Protein AF-A0A7K0ZE44-F1 (afdb_monomer_lite)

Foldseek 3Di:
DDDYDDDPDDDPPPPPDPPDDDDPPPDDPDPPDADFQLRVGDDDAQGQHVVRFGWDFDQVDDDDPGDIDGDDDDCQAPPFAQAPCPPDDLDVPPPPCVVVVVCPDPPNPVVVLVSRCVVRPDDRGNSD

Sequence (128 aa):
MRLRPLSLVLASLVLASVIAPSTPTMAAPAAAVAPKCAQGGVCRLGNKGPGGGVIVYDAGSLQWWGRYLEAISVPAGAGRPWSLQPTTSLYAGDVTGRAHIDAKGIGYGRINTAAIIAQSGPGEYAAS

Structure (mmCIF, N/CA/C/O backbone):
data_AF-A0A7K0ZE44-F1
#
_entry.id   AF-A0A7K0ZE44-F1
#
loop_
_atom_site.group_PDB
_atom_site.id
_atom_site.type_symbol
_atom_site.label_atom_id
_atom_site.label_alt_id
_atom_site.label_comp_id
_atom_site.label_asym_id
_atom_site.label_entity_id
_atom_site.label_seq_id
_atom_site.pdbx_PDB_ins_code
_atom_site.Cartn_x
_atom_site.Cartn_y
_atom_site.Cartn_z
_atom_site.occupancy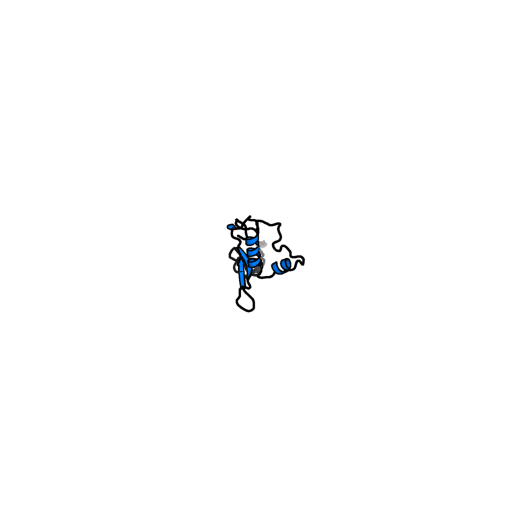
_atom_site.B_iso_or_equiv
_atom_site.auth_seq_id
_atom_site.auth_comp_id
_atom_site.auth_asym_id
_atom_site.auth_atom_id
_atom_site.pdbx_PDB_model_num
ATOM 1 N N . MET A 1 1 ? 95.539 39.816 -68.692 1.00 47.50 1 MET A N 1
ATOM 2 C CA . MET A 1 1 ? 96.191 38.703 -67.968 1.00 47.50 1 MET A CA 1
ATOM 3 C C . MET A 1 1 ? 96.148 38.988 -66.475 1.00 47.50 1 MET A C 1
ATOM 5 O O . MET A 1 1 ? 96.898 39.841 -66.028 1.00 47.50 1 MET A O 1
ATOM 9 N N . ARG A 1 2 ? 95.246 38.326 -65.741 1.00 44.59 2 ARG A N 1
ATOM 10 C CA . ARG A 1 2 ? 95.440 37.735 -64.400 1.00 44.59 2 ARG A CA 1
ATOM 11 C C . ARG A 1 2 ? 94.077 37.292 -63.857 1.00 44.59 2 ARG A C 1
ATOM 13 O O . ARG A 1 2 ? 93.107 38.036 -63.898 1.00 44.59 2 ARG A O 1
ATOM 20 N N . LEU A 1 3 ? 94.035 36.025 -63.464 1.00 45.62 3 LEU A N 1
ATOM 21 C CA . LEU A 1 3 ? 92.881 35.265 -62.996 1.00 45.62 3 LEU A CA 1
ATOM 22 C C . LEU A 1 3 ? 92.820 35.299 -61.454 1.00 45.62 3 LEU A C 1
ATOM 24 O O . LEU A 1 3 ? 93.884 35.226 -60.838 1.00 45.62 3 LEU A O 1
ATOM 28 N N . ARG A 1 4 ? 91.584 35.189 -60.917 1.00 49.84 4 ARG A N 1
ATOM 29 C CA . ARG A 1 4 ? 91.157 34.583 -59.618 1.00 49.84 4 ARG A CA 1
ATOM 30 C C . ARG A 1 4 ? 91.339 35.407 -58.319 1.00 49.84 4 ARG A C 1
ATOM 32 O O . ARG A 1 4 ? 92.194 36.283 -58.316 1.00 49.84 4 ARG A O 1
ATOM 39 N N . PRO A 1 5 ? 90.689 35.048 -57.174 1.00 55.91 5 PRO A N 1
ATOM 40 C CA . PRO A 1 5 ? 89.521 34.168 -56.893 1.00 55.91 5 PRO A CA 1
ATOM 41 C C . PRO A 1 5 ? 88.556 34.777 -55.813 1.00 55.91 5 PRO A C 1
ATOM 4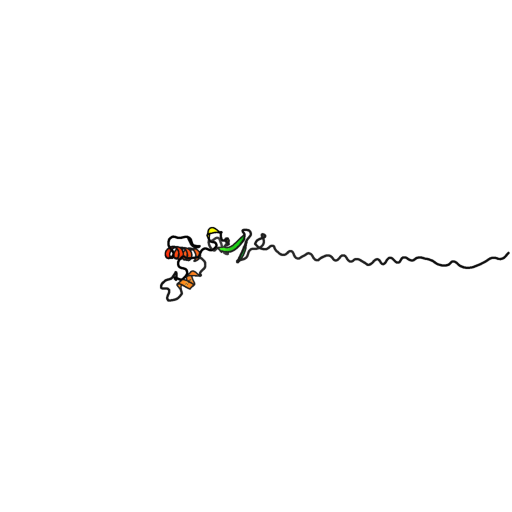3 O O . PRO A 1 5 ? 88.668 35.956 -55.514 1.00 55.91 5 PRO A O 1
ATOM 46 N N . LEU A 1 6 ? 87.696 33.949 -55.183 1.00 49.03 6 LEU A N 1
ATOM 47 C CA . LEU A 1 6 ? 86.883 34.171 -53.954 1.00 49.03 6 LEU A CA 1
ATOM 48 C C . LEU A 1 6 ? 85.527 34.875 -54.161 1.00 49.03 6 LEU A C 1
ATOM 50 O O . LEU A 1 6 ? 85.443 35.884 -54.835 1.00 49.03 6 LEU A O 1
ATOM 54 N N . SER A 1 7 ? 84.404 34.444 -53.589 1.00 52.78 7 SER A N 1
ATOM 55 C CA . SER A 1 7 ? 84.100 33.352 -52.662 1.00 52.78 7 SER A CA 1
ATOM 56 C C . SER A 1 7 ? 82.616 33.022 -52.823 1.00 52.78 7 SER A C 1
ATOM 58 O O . SER A 1 7 ? 81.784 33.926 -52.850 1.00 52.78 7 SER A O 1
ATOM 60 N N . LEU A 1 8 ? 82.284 31.733 -52.915 1.00 48.12 8 LEU A N 1
ATOM 61 C CA . LEU A 1 8 ? 80.915 31.236 -52.783 1.00 48.12 8 LEU A CA 1
ATOM 62 C C . LEU A 1 8 ? 80.433 31.537 -51.358 1.00 48.12 8 LEU A C 1
ATOM 64 O O . LEU A 1 8 ? 80.830 30.853 -50.415 1.00 48.12 8 LEU A O 1
ATOM 68 N N . VAL A 1 9 ? 79.621 32.581 -51.191 1.00 49.59 9 VAL A N 1
ATOM 69 C CA . VAL A 1 9 ? 78.953 32.855 -49.917 1.00 49.59 9 VAL A CA 1
ATOM 70 C C . VAL A 1 9 ? 77.709 31.982 -49.832 1.00 49.59 9 VAL A C 1
ATOM 72 O O . VAL A 1 9 ? 76.838 31.993 -50.699 1.00 49.59 9 VAL A O 1
ATOM 75 N N . LEU A 1 10 ? 77.711 31.189 -48.768 1.00 54.09 10 LEU A N 1
ATOM 76 C CA . LEU A 1 10 ? 76.706 30.241 -48.342 1.00 54.09 10 LEU A CA 1
ATOM 77 C C . LEU A 1 10 ? 75.349 30.913 -48.106 1.00 54.09 10 LEU A C 1
ATOM 79 O O . LEU A 1 10 ? 75.280 31.931 -47.424 1.00 54.09 10 LEU A O 1
ATOM 83 N N . ALA A 1 11 ? 74.274 30.257 -48.538 1.00 47.06 11 ALA A N 1
ATOM 84 C CA . ALA A 1 11 ? 72.964 30.386 -47.903 1.00 47.06 11 ALA A CA 1
ATOM 85 C C . ALA A 1 11 ? 72.116 29.138 -48.199 1.00 47.06 11 ALA A C 1
ATOM 87 O O . ALA A 1 11 ? 71.100 29.196 -48.886 1.00 47.06 11 ALA A O 1
ATOM 88 N N . SER A 1 12 ? 72.550 27.979 -47.697 1.00 50.53 12 SER A N 1
ATOM 89 C CA . SER A 1 12 ? 71.665 26.816 -47.597 1.00 50.53 12 SER A CA 1
ATOM 90 C C . SER A 1 12 ? 70.651 27.090 -46.488 1.00 50.53 12 SER A C 1
ATOM 92 O O . SER A 1 12 ? 70.961 26.956 -45.305 1.00 50.53 12 SER A O 1
ATOM 94 N N . LEU A 1 13 ? 69.448 27.516 -46.871 1.00 50.56 13 LEU A N 1
ATOM 95 C CA . LEU A 1 13 ? 68.306 27.650 -45.974 1.00 50.56 13 LEU A CA 1
ATOM 96 C C . LEU A 1 13 ? 67.815 26.237 -45.612 1.00 50.56 13 LEU A C 1
ATOM 98 O O . LEU A 1 13 ? 67.058 25.619 -46.357 1.00 50.56 13 LEU A O 1
ATOM 102 N N . VAL A 1 14 ? 68.289 25.684 -44.495 1.00 50.22 14 VAL A N 1
ATOM 103 C CA . VAL A 1 14 ? 67.768 24.413 -43.977 1.00 50.22 14 VAL A CA 1
ATOM 104 C C . VAL A 1 14 ? 66.523 24.725 -43.151 1.00 50.22 14 VAL A C 1
ATOM 106 O O . VAL A 1 14 ? 66.614 25.124 -41.992 1.00 50.22 14 VAL A O 1
ATOM 109 N N . LEU A 1 15 ? 65.347 24.572 -43.759 1.00 51.72 15 LEU A N 1
ATOM 110 C CA . LEU A 1 15 ? 64.073 24.600 -43.048 1.00 51.72 15 LEU A CA 1
ATOM 111 C C . LEU A 1 15 ? 63.911 23.252 -42.326 1.00 51.72 15 LEU A C 1
ATOM 113 O O . LEU A 1 15 ? 63.455 22.270 -42.908 1.00 51.72 15 LEU A O 1
ATOM 117 N N . ALA A 1 16 ? 64.361 23.176 -41.074 1.00 50.28 16 ALA A N 1
ATOM 118 C CA . ALA A 1 16 ? 64.159 21.997 -40.240 1.00 50.28 16 ALA A CA 1
ATOM 119 C C . ALA A 1 16 ? 62.689 21.937 -39.792 1.00 50.28 16 ALA A C 1
ATOM 121 O O . ALA A 1 16 ? 62.300 22.529 -38.787 1.00 50.28 16 ALA A O 1
ATOM 122 N N . SER A 1 17 ? 61.859 21.234 -40.560 1.00 56.97 17 SER A N 1
ATOM 123 C CA . SER A 1 17 ? 60.496 20.883 -40.163 1.00 56.97 17 SER A CA 1
ATOM 124 C C . SER A 1 17 ? 60.552 19.923 -38.975 1.00 56.97 17 SER A C 1
ATOM 126 O O . SER A 1 17 ? 60.914 18.756 -39.123 1.00 56.97 17 SER A O 1
ATOM 128 N N . VAL A 1 18 ? 60.203 20.408 -37.784 1.00 57.81 18 VAL A N 1
ATOM 129 C CA . VAL A 1 18 ? 60.048 19.569 -36.591 1.00 57.81 18 VAL A CA 1
ATOM 130 C C . VAL A 1 18 ? 58.754 18.769 -36.747 1.00 57.81 18 VAL A C 1
ATOM 132 O O . VAL A 1 18 ? 57.665 19.274 -36.486 1.00 57.81 18 VAL A O 1
ATOM 135 N N . ILE A 1 19 ? 58.854 17.526 -37.217 1.00 59.16 19 ILE A N 1
ATOM 136 C CA . ILE A 1 19 ? 57.724 16.592 -37.234 1.00 59.16 19 ILE A CA 1
ATOM 137 C C . ILE A 1 19 ? 57.630 15.994 -35.828 1.00 59.16 19 ILE A C 1
ATOM 139 O O . ILE A 1 19 ? 58.329 15.037 -35.500 1.00 59.16 19 ILE A O 1
ATOM 143 N N . ALA A 1 20 ? 56.814 16.596 -34.965 1.00 63.41 20 ALA A N 1
ATOM 144 C CA . ALA A 1 20 ? 56.470 15.979 -33.691 1.00 63.41 20 ALA A CA 1
ATOM 145 C C . ALA A 1 20 ? 55.613 14.726 -33.966 1.00 63.41 20 ALA A C 1
ATOM 147 O O . ALA A 1 20 ? 54.625 14.832 -34.697 1.00 63.41 20 ALA A O 1
ATOM 148 N N . PRO A 1 21 ? 55.949 13.545 -33.418 1.00 55.41 21 PRO A N 1
ATOM 149 C CA . PRO A 1 21 ? 55.082 12.382 -33.535 1.00 55.41 21 PRO A CA 1
ATOM 150 C C . PRO A 1 21 ? 53.809 12.630 -32.717 1.00 55.41 21 PRO A C 1
ATOM 152 O O . PRO A 1 21 ? 53.836 12.629 -31.488 1.00 55.41 21 PRO A O 1
ATOM 155 N N . SER A 1 22 ? 52.683 12.855 -33.392 1.00 61.59 22 SER A N 1
ATOM 156 C CA . SER A 1 22 ? 51.361 12.820 -32.775 1.00 61.59 22 SER A CA 1
ATOM 157 C C . SER A 1 22 ? 51.006 11.362 -32.497 1.00 61.59 22 SER A C 1
ATOM 159 O O . SER A 1 22 ? 50.586 10.617 -33.380 1.00 61.59 22 SER A O 1
ATOM 161 N N . THR A 1 23 ? 51.212 10.924 -31.257 1.00 63.00 23 THR A N 1
ATOM 162 C CA . THR A 1 23 ? 50.671 9.649 -30.794 1.00 63.00 23 THR A CA 1
ATOM 163 C C . THR A 1 23 ? 49.142 9.753 -30.791 1.00 63.00 23 THR A C 1
ATOM 165 O O . THR A 1 23 ? 48.595 10.645 -30.138 1.00 63.00 23 THR A O 1
ATOM 168 N N . PRO A 1 24 ? 48.409 8.891 -31.518 1.00 62.00 24 PRO A N 1
ATOM 169 C CA . PRO A 1 24 ? 46.966 8.845 -31.373 1.00 62.00 24 PRO A CA 1
ATOM 170 C C . PRO A 1 24 ? 46.665 8.307 -29.973 1.00 62.00 24 PRO A C 1
ATOM 172 O O . PRO A 1 24 ? 46.886 7.132 -29.679 1.00 62.00 24 PRO A O 1
ATOM 175 N N . THR A 1 25 ? 46.175 9.164 -29.083 1.00 61.28 25 THR A N 1
ATOM 176 C CA . THR A 1 25 ? 45.552 8.725 -27.837 1.00 61.28 25 THR A CA 1
ATOM 177 C C . THR A 1 25 ? 44.271 7.994 -28.217 1.00 61.28 25 THR A C 1
ATOM 179 O O . THR A 1 25 ? 43.240 8.612 -28.479 1.00 61.28 25 THR A O 1
ATOM 182 N N . MET A 1 26 ? 44.326 6.663 -28.290 1.00 64.75 26 MET A N 1
ATOM 183 C CA . MET A 1 26 ? 43.107 5.864 -28.296 1.00 64.75 26 MET A CA 1
ATOM 184 C C . MET A 1 26 ? 42.392 6.141 -26.977 1.00 64.75 26 MET A C 1
ATOM 186 O O . MET A 1 26 ? 42.861 5.733 -25.913 1.00 64.75 26 MET A O 1
ATOM 190 N N . ALA A 1 27 ? 41.280 6.874 -27.040 1.00 66.56 27 ALA A N 1
ATOM 191 C CA . ALA A 1 27 ? 40.368 6.971 -25.917 1.00 66.56 27 ALA A CA 1
ATOM 192 C C . ALA A 1 27 ? 39.997 5.539 -25.516 1.00 66.56 27 ALA A C 1
ATOM 194 O O . ALA A 1 27 ? 39.531 4.760 -26.352 1.00 66.56 27 ALA A O 1
ATOM 195 N N . ALA A 1 28 ? 40.260 5.178 -24.259 1.00 65.62 28 ALA A N 1
ATOM 196 C CA . AL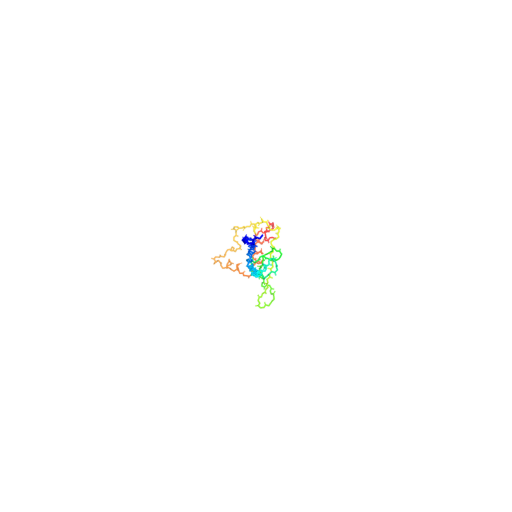A A 1 28 ? 39.805 3.904 -23.727 1.00 65.62 28 ALA A CA 1
ATOM 197 C C . ALA A 1 28 ? 38.295 3.789 -23.995 1.00 65.62 28 ALA A C 1
ATOM 199 O O . ALA A 1 28 ? 37.590 4.794 -23.835 1.00 65.62 28 ALA A O 1
ATOM 200 N N . PRO A 1 29 ? 37.782 2.619 -24.421 1.00 64.25 29 PRO A N 1
ATOM 201 C CA . PRO A 1 29 ? 36.350 2.454 -24.592 1.00 64.25 29 PRO A CA 1
ATOM 202 C C . PRO A 1 29 ? 35.692 2.827 -23.267 1.00 64.25 29 PRO A C 1
ATOM 204 O O . PRO A 1 29 ? 36.024 2.262 -22.223 1.00 64.25 29 PRO A O 1
ATOM 207 N N . ALA A 1 30 ? 34.813 3.832 -23.299 1.00 66.38 30 ALA A N 1
ATOM 208 C CA . ALA A 1 30 ? 34.027 4.188 -22.134 1.00 66.38 30 ALA A CA 1
ATOM 209 C C . ALA A 1 30 ? 33.318 2.911 -21.685 1.00 66.38 30 ALA A C 1
ATOM 211 O O . ALA A 1 30 ? 32.593 2.301 -22.475 1.00 66.38 30 ALA A O 1
ATOM 212 N N . ALA A 1 31 ? 33.589 2.463 -20.457 1.00 70.12 31 ALA A N 1
ATOM 213 C CA . ALA A 1 31 ? 32.932 1.285 -19.918 1.00 70.12 31 ALA A CA 1
ATOM 214 C C . ALA A 1 31 ? 31.423 1.506 -20.054 1.00 70.12 31 ALA A C 1
ATOM 216 O O . ALA A 1 31 ? 30.889 2.477 -19.512 1.00 70.12 31 ALA A O 1
ATOM 217 N N . ALA A 1 32 ? 30.758 0.658 -20.840 1.00 70.94 32 ALA A N 1
ATOM 218 C CA . ALA A 1 32 ? 29.329 0.774 -21.058 1.00 70.94 32 ALA A CA 1
ATOM 219 C C . ALA A 1 32 ? 28.642 0.603 -19.701 1.00 70.94 32 ALA A C 1
ATOM 221 O O . ALA A 1 32 ? 28.608 -0.492 -19.136 1.00 70.94 32 ALA A O 1
ATOM 222 N N . VAL A 1 33 ? 28.146 1.706 -19.143 1.00 76.56 33 VAL A N 1
ATOM 223 C CA . VAL A 1 33 ? 27.368 1.663 -17.910 1.00 76.56 33 VAL A CA 1
ATOM 224 C C . VAL A 1 33 ? 26.082 0.927 -18.250 1.00 76.56 33 VAL A C 1
ATOM 226 O O . VAL A 1 33 ? 25.354 1.339 -19.155 1.00 76.56 33 VAL A O 1
ATOM 229 N N . ALA A 1 34 ? 25.817 -0.176 -17.551 1.00 76.25 34 ALA A N 1
ATOM 230 C CA . ALA A 1 34 ? 24.567 -0.900 -17.724 1.00 76.25 34 ALA A CA 1
ATOM 231 C C . ALA A 1 34 ? 23.386 0.078 -17.552 1.00 76.25 34 ALA A C 1
ATOM 233 O O . ALA A 1 34 ? 23.409 0.895 -16.622 1.00 76.25 34 ALA A O 1
ATOM 234 N N . PRO A 1 35 ? 22.366 0.028 -18.428 1.00 81.38 35 PRO A N 1
ATOM 235 C CA . PRO A 1 35 ? 21.220 0.919 -18.318 1.00 81.38 35 PRO A CA 1
ATOM 236 C C . PRO A 1 35 ? 20.552 0.756 -16.948 1.00 81.38 35 PRO A C 1
ATOM 238 O O . PRO A 1 35 ? 20.557 -0.326 -16.355 1.00 81.38 35 PRO A O 1
ATOM 241 N N . LYS A 1 36 ? 19.965 1.833 -16.417 1.00 89.06 36 LYS A N 1
ATOM 242 C CA . LYS A 1 36 ? 19.146 1.737 -15.202 1.00 89.06 36 LYS A CA 1
ATOM 243 C C . LYS A 1 36 ? 17.866 0.957 -15.526 1.00 89.06 36 LYS A C 1
ATOM 245 O O . LYS A 1 36 ? 17.458 0.872 -16.681 1.00 89.06 36 LYS A O 1
ATOM 250 N N . CYS A 1 37 ? 17.192 0.433 -14.504 1.00 90.62 37 CYS A N 1
ATOM 251 C CA . CYS A 1 37 ? 15.922 -0.296 -14.659 1.00 90.62 37 CYS A CA 1
ATOM 252 C C . CYS A 1 37 ? 14.874 0.487 -15.479 1.00 90.62 37 CYS A C 1
ATOM 254 O O . CYS A 1 37 ? 14.300 -0.053 -16.419 1.00 90.62 37 CYS A O 1
ATOM 256 N N . ALA A 1 38 ? 14.731 1.793 -15.230 1.00 90.81 38 ALA A N 1
ATOM 257 C CA . ALA A 1 38 ? 13.847 2.678 -15.998 1.00 90.81 38 ALA A CA 1
ATOM 258 C C . ALA A 1 38 ? 14.188 2.785 -17.499 1.00 90.81 38 ALA A C 1
ATOM 260 O O . ALA A 1 38 ? 13.367 3.233 -18.288 1.0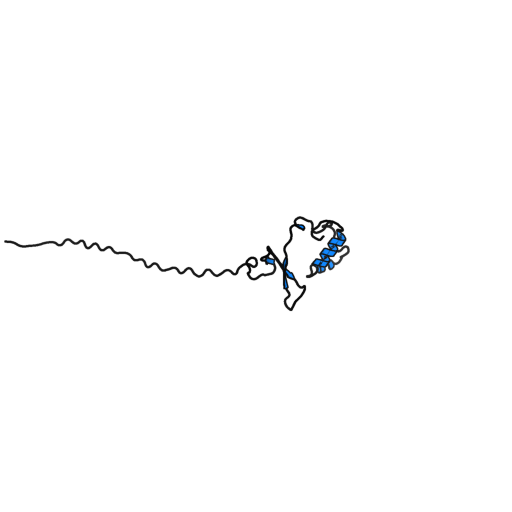0 90.81 38 ALA A O 1
ATOM 261 N N . GLN A 1 39 ? 15.399 2.392 -17.897 1.00 91.88 39 GLN A N 1
ATOM 262 C CA . GLN A 1 39 ? 15.906 2.431 -19.272 1.00 91.88 39 GLN A CA 1
ATOM 263 C C . GLN A 1 39 ? 16.000 1.020 -19.884 1.00 91.88 39 GLN A C 1
ATOM 265 O O . GLN A 1 39 ? 16.692 0.830 -20.880 1.00 91.88 39 GLN A O 1
ATOM 270 N N . GLY A 1 40 ? 15.347 0.021 -19.276 1.00 84.38 40 GLY A N 1
ATOM 271 C CA . GLY A 1 40 ? 15.354 -1.371 -19.742 1.00 84.38 40 GLY A CA 1
ATOM 272 C C . GLY A 1 40 ? 16.521 -2.219 -19.227 1.00 84.38 40 GLY A C 1
ATOM 273 O O . GLY A 1 40 ? 16.736 -3.324 -19.717 1.00 84.38 40 GLY A O 1
ATOM 274 N N . GLY A 1 41 ? 17.288 -1.725 -18.250 1.00 87.56 41 GLY A N 1
ATOM 275 C CA . GLY A 1 41 ? 18.313 -2.518 -17.572 1.00 87.56 41 GLY A CA 1
ATOM 276 C C . GLY A 1 41 ? 17.770 -3.428 -16.471 1.00 87.56 41 GLY A C 1
ATOM 277 O O . GLY A 1 41 ? 16.570 -3.491 -16.215 1.00 87.56 41 GLY A O 1
ATOM 278 N N . VAL A 1 42 ? 18.671 -4.124 -15.772 1.00 88.12 42 VAL A N 1
ATOM 279 C CA . VAL A 1 42 ? 18.294 -5.054 -14.695 1.00 88.12 42 VAL A CA 1
ATOM 280 C C . VAL A 1 42 ? 17.583 -4.315 -13.557 1.00 88.12 42 VAL A C 1
ATOM 282 O O . VAL A 1 42 ? 18.094 -3.348 -12.983 1.00 88.12 42 VAL A O 1
ATOM 285 N N . CYS A 1 43 ? 16.401 -4.809 -13.197 1.00 86.44 43 CYS A N 1
ATOM 286 C CA . CYS A 1 43 ? 15.579 -4.266 -12.127 1.00 86.44 43 CYS A CA 1
ATOM 287 C C . CYS A 1 43 ? 15.830 -4.980 -10.796 1.00 86.44 43 CYS A C 1
ATOM 289 O O . CYS A 1 43 ? 15.937 -6.201 -10.730 1.00 86.44 43 CYS A O 1
ATOM 291 N N . ARG A 1 44 ? 15.924 -4.192 -9.724 1.00 88.56 44 ARG A N 1
ATOM 292 C CA . ARG A 1 44 ? 16.023 -4.643 -8.332 1.00 88.56 44 ARG A CA 1
ATOM 293 C C . ARG A 1 44 ? 14.864 -4.045 -7.543 1.00 88.56 44 ARG A C 1
ATOM 295 O O . ARG A 1 44 ? 14.281 -3.051 -7.976 1.00 88.56 44 ARG A O 1
ATOM 302 N N . LEU A 1 45 ? 14.562 -4.623 -6.382 1.00 87.00 45 LEU A N 1
ATOM 303 C CA . LEU A 1 45 ? 13.568 -4.067 -5.462 1.00 87.00 45 LEU A CA 1
ATOM 304 C C . LEU A 1 45 ? 13.872 -2.600 -5.150 1.00 87.00 45 LEU A C 1
ATOM 306 O O . LEU A 1 45 ? 15.013 -2.251 -4.857 1.00 87.00 45 LEU A O 1
ATOM 310 N N . GLY A 1 46 ? 12.847 -1.755 -5.244 1.00 85.69 46 GLY A N 1
ATOM 311 C CA . GLY A 1 46 ? 12.952 -0.314 -5.019 1.00 85.69 46 GLY A CA 1
ATOM 312 C C . GLY A 1 46 ? 13.391 0.510 -6.235 1.00 85.69 46 GLY A C 1
ATOM 313 O O . GLY A 1 46 ? 13.266 1.733 -6.199 1.00 85.69 46 GLY A O 1
ATOM 314 N N . ASN A 1 47 ? 13.856 -0.107 -7.330 1.00 92.62 47 ASN A N 1
ATOM 315 C CA . ASN A 1 47 ? 14.180 0.646 -8.543 1.00 92.62 47 ASN A CA 1
ATOM 316 C C . ASN A 1 47 ? 12.923 1.277 -9.156 1.00 92.62 47 ASN A C 1
ATOM 318 O O . ASN A 1 47 ? 11.833 0.716 -9.068 1.00 92.62 47 ASN A O 1
ATOM 322 N N . LYS A 1 48 ? 13.096 2.408 -9.851 1.00 91.75 48 LYS A N 1
ATOM 323 C CA . LYS A 1 48 ? 12.089 2.900 -10.798 1.00 91.75 48 LYS A CA 1
ATOM 324 C C . LYS A 1 48 ? 12.097 2.026 -12.049 1.00 91.75 48 LYS A C 1
ATOM 326 O O . LYS A 1 48 ? 13.166 1.851 -12.642 1.00 91.75 48 LYS A O 1
ATOM 331 N N . GLY A 1 49 ? 10.940 1.486 -12.414 1.00 91.00 49 GLY A N 1
ATOM 332 C CA . GLY A 1 49 ? 10.766 0.714 -13.637 1.00 91.00 49 GLY A CA 1
ATOM 333 C C . GLY A 1 49 ? 10.463 1.590 -14.857 1.00 91.00 49 GLY A C 1
ATOM 334 O O . GLY A 1 49 ? 10.379 2.819 -14.740 1.00 91.00 49 GLY A O 1
ATOM 335 N N . PRO A 1 50 ? 10.358 0.976 -16.048 1.00 90.69 50 PRO A N 1
ATOM 336 C CA . PRO A 1 50 ? 10.067 1.678 -17.298 1.00 90.69 50 PRO A CA 1
ATOM 337 C C . PRO A 1 50 ? 8.718 2.408 -17.297 1.00 90.69 50 PRO A C 1
ATOM 339 O O . PRO A 1 50 ? 8.577 3.424 -17.973 1.00 90.69 50 PRO A O 1
ATOM 342 N N . GLY A 1 51 ? 7.740 1.925 -16.524 1.00 86.75 51 GLY A N 1
ATOM 343 C CA . GLY A 1 51 ? 6.449 2.586 -16.331 1.00 86.75 51 GLY A CA 1
ATOM 344 C C . GLY A 1 51 ? 6.500 3.796 -15.390 1.00 86.75 51 GLY A C 1
ATOM 345 O O . GLY A 1 51 ? 5.486 4.462 -15.198 1.00 86.75 51 GLY A O 1
ATOM 346 N N . GLY A 1 52 ? 7.656 4.093 -14.785 1.00 87.31 52 GLY A N 1
ATOM 347 C CA . GLY A 1 52 ? 7.822 5.169 -13.807 1.00 87.31 52 GLY A CA 1
ATOM 348 C C . GLY A 1 52 ? 7.306 4.824 -12.405 1.00 87.31 52 GLY A C 1
ATOM 349 O O . GLY A 1 52 ? 7.326 5.683 -11.519 1.00 87.31 52 GLY A O 1
ATOM 350 N N . GLY A 1 53 ? 6.876 3.585 -12.172 1.00 87.50 53 GLY A N 1
ATOM 351 C CA . GLY A 1 53 ? 6.534 3.018 -10.870 1.00 87.50 53 GLY A CA 1
ATOM 352 C C . GLY A 1 53 ? 7.750 2.432 -10.150 1.00 87.50 53 GLY A C 1
ATOM 353 O O . GLY A 1 53 ? 8.876 2.505 -10.633 1.00 87.50 53 GLY A O 1
ATOM 354 N N . VAL A 1 54 ? 7.545 1.893 -8.951 1.00 90.56 54 VAL A N 1
ATOM 355 C CA . VAL A 1 54 ? 8.582 1.245 -8.136 1.00 90.56 54 VAL A CA 1
ATOM 356 C C . VAL A 1 54 ? 8.464 -0.267 -8.268 1.00 90.56 54 VAL A C 1
ATOM 358 O O . VAL A 1 54 ? 7.371 -0.820 -8.172 1.00 90.56 54 VAL A O 1
ATOM 361 N N . ILE A 1 55 ? 9.595 -0.940 -8.454 1.00 90.38 55 ILE A N 1
ATOM 362 C CA . ILE A 1 55 ? 9.663 -2.398 -8.502 1.00 90.38 55 ILE A CA 1
ATOM 363 C C . ILE A 1 55 ? 9.479 -2.971 -7.095 1.00 90.38 55 ILE A C 1
ATOM 365 O O . ILE A 1 55 ? 10.286 -2.720 -6.195 1.00 90.38 55 ILE A O 1
ATOM 369 N N . VAL A 1 56 ? 8.435 -3.774 -6.923 1.00 87.38 56 VAL A N 1
ATOM 370 C CA . VAL A 1 56 ? 8.083 -4.474 -5.687 1.00 87.38 56 VAL A CA 1
ATOM 371 C C . VAL A 1 56 ? 8.114 -5.983 -5.900 1.00 87.38 56 VAL A C 1
ATOM 373 O O . VAL A 1 56 ? 7.969 -6.484 -7.016 1.00 87.38 56 VAL A O 1
ATOM 376 N N . TYR A 1 57 ? 8.327 -6.713 -4.812 1.00 83.62 57 TYR A N 1
ATOM 377 C CA . TYR A 1 57 ? 8.220 -8.164 -4.805 1.00 83.62 57 TYR A CA 1
ATOM 378 C C . TYR A 1 57 ? 6.746 -8.552 -4.706 1.00 83.62 57 TYR A C 1
ATOM 380 O O . TYR A 1 57 ? 6.045 -8.053 -3.825 1.00 83.62 57 TYR A O 1
ATOM 388 N N . ASP A 1 58 ? 6.292 -9.455 -5.569 1.00 77.94 58 ASP A N 1
ATOM 389 C CA . ASP A 1 58 ? 4.970 -10.062 -5.479 1.00 77.94 58 ASP A CA 1
ATOM 390 C C . ASP A 1 58 ? 5.100 -11.581 -5.351 1.00 77.94 58 ASP A C 1
ATOM 392 O O . ASP A 1 58 ? 5.636 -12.279 -6.214 1.00 77.94 58 ASP A O 1
ATOM 396 N N . ALA A 1 59 ? 4.594 -12.090 -4.232 1.00 68.62 59 ALA A N 1
ATOM 397 C CA . ALA A 1 59 ? 4.593 -13.508 -3.916 1.00 68.62 59 ALA A CA 1
ATOM 398 C C . ALA A 1 59 ? 3.325 -14.219 -4.402 1.00 68.62 59 ALA A C 1
ATOM 400 O O . ALA A 1 59 ? 3.171 -15.396 -4.088 1.00 68.62 59 ALA A O 1
ATOM 401 N N . GLY A 1 60 ? 2.434 -13.561 -5.159 1.00 64.12 60 GLY A N 1
ATOM 402 C CA . GLY A 1 60 ? 1.142 -14.096 -5.622 1.00 64.12 60 GLY A CA 1
ATOM 403 C C . GLY A 1 60 ? 1.184 -15.393 -6.466 1.00 64.12 60 GLY A C 1
ATOM 404 O O . GLY A 1 60 ? 0.155 -15.796 -7.002 1.00 64.12 60 GLY A O 1
ATOM 405 N N . SER A 1 61 ? 2.350 -16.062 -6.531 1.00 65.06 61 SER A N 1
ATOM 406 C CA . SER A 1 61 ? 2.875 -17.182 -7.347 1.00 65.06 61 SER A CA 1
ATOM 407 C C . SER A 1 61 ? 3.262 -16.752 -8.770 1.00 65.06 61 SER A C 1
ATOM 409 O O . SER A 1 61 ? 2.702 -15.799 -9.271 1.00 65.06 61 SER A O 1
ATOM 411 N N . LEU A 1 62 ? 4.264 -17.285 -9.478 1.00 59.38 62 LEU A N 1
ATOM 412 C CA . LEU A 1 62 ? 4.503 -18.693 -9.788 1.00 59.38 62 LEU A CA 1
ATOM 413 C C . LEU A 1 62 ? 6.003 -19.033 -9.764 1.00 59.38 62 LEU A C 1
ATOM 415 O O . LEU A 1 62 ? 6.787 -18.426 -10.485 1.00 59.38 62 LEU A O 1
ATOM 419 N N . GLN A 1 63 ? 6.326 -20.105 -9.032 1.00 57.06 63 GLN A N 1
ATOM 420 C CA . GLN A 1 63 ? 7.617 -20.810 -8.972 1.00 57.06 63 GLN A CA 1
ATOM 421 C C . GLN A 1 63 ? 8.714 -20.210 -8.077 1.00 57.06 63 GLN A C 1
ATOM 423 O O . GLN A 1 63 ? 8.575 -19.120 -7.525 1.00 57.06 63 GLN A O 1
ATOM 428 N N . TRP A 1 64 ? 9.761 -21.025 -7.869 1.00 53.66 64 TRP A N 1
ATOM 429 C CA . TRP A 1 64 ? 10.614 -21.130 -6.669 1.00 53.66 64 TRP A CA 1
ATOM 430 C C . TRP A 1 64 ? 11.422 -19.892 -6.248 1.00 53.66 64 TRP A C 1
ATOM 432 O O . TRP A 1 64 ? 12.153 -19.947 -5.263 1.00 53.66 64 TRP A O 1
ATOM 442 N N . TRP A 1 65 ? 11.268 -18.767 -6.934 1.00 55.34 65 TRP A N 1
ATOM 443 C CA . TRP A 1 65 ? 11.928 -17.505 -6.598 1.00 55.34 65 TRP A CA 1
ATOM 444 C C . TRP A 1 65 ? 10.996 -16.274 -6.643 1.00 55.34 65 TRP A C 1
ATOM 446 O O . TRP A 1 65 ? 11.463 -15.164 -6.399 1.00 55.34 65 TRP A O 1
ATOM 456 N N . GLY A 1 66 ? 9.684 -16.441 -6.875 1.00 67.12 66 GLY A N 1
ATOM 457 C CA . GLY A 1 66 ? 8.681 -15.357 -6.855 1.00 67.12 66 GLY A CA 1
ATOM 458 C C . GLY A 1 66 ? 8.595 -14.528 -8.149 1.00 67.12 66 GLY A C 1
ATOM 459 O O . GLY A 1 66 ? 9.185 -14.894 -9.158 1.00 67.12 66 GLY A O 1
ATOM 460 N N . ARG A 1 67 ? 7.836 -13.417 -8.160 1.00 77.75 67 ARG A N 1
ATOM 461 C CA . ARG A 1 67 ? 7.782 -12.464 -9.293 1.00 77.75 67 ARG A CA 1
ATOM 462 C C . ARG A 1 67 ? 8.001 -11.018 -8.825 1.00 77.75 67 ARG A C 1
ATOM 464 O O . ARG A 1 67 ? 7.833 -10.702 -7.651 1.00 77.75 67 ARG A O 1
ATOM 471 N N . TYR A 1 68 ? 8.363 -10.129 -9.748 1.00 80.12 68 TYR A N 1
ATOM 472 C CA . TYR A 1 68 ? 8.438 -8.685 -9.501 1.00 80.12 68 TYR A CA 1
ATOM 473 C C . TYR A 1 68 ? 7.285 -7.976 -10.221 1.00 80.12 68 TYR A C 1
ATOM 475 O O . TYR A 1 68 ? 6.969 -8.327 -11.357 1.00 80.12 68 TYR A O 1
ATOM 483 N N . LEU A 1 69 ? 6.675 -6.979 -9.579 1.00 85.00 69 LEU A N 1
ATOM 484 C CA . LEU A 1 69 ? 5.688 -6.076 -10.183 1.00 85.00 69 LEU A CA 1
ATOM 485 C C . LEU A 1 69 ? 6.214 -4.641 -10.150 1.00 85.00 69 LEU A C 1
ATOM 487 O O . LEU A 1 69 ? 6.962 -4.274 -9.249 1.00 85.00 69 LEU A O 1
ATOM 491 N N . GLU A 1 70 ? 5.797 -3.812 -11.103 1.00 88.44 70 GLU A N 1
ATOM 492 C CA . GLU A 1 70 ? 6.007 -2.366 -11.044 1.00 88.44 70 GLU A CA 1
ATOM 493 C C . GLU A 1 70 ? 4.727 -1.689 -10.542 1.00 88.44 70 GLU A C 1
ATOM 495 O O . GLU A 1 70 ? 3.688 -1.749 -11.194 1.00 88.44 70 GLU A O 1
ATOM 500 N N . ALA A 1 71 ? 4.795 -1.051 -9.374 1.00 85.94 71 ALA A N 1
ATOM 501 C CA . ALA A 1 71 ? 3.670 -0.348 -8.769 1.00 85.94 71 ALA A CA 1
ATOM 502 C C . ALA A 1 71 ? 3.807 1.165 -8.971 1.00 85.94 71 ALA A C 1
ATOM 504 O O . ALA A 1 71 ? 4.793 1.773 -8.546 1.00 85.94 71 ALA A O 1
ATOM 505 N N . ILE A 1 72 ? 2.807 1.794 -9.587 1.00 84.62 72 ILE A N 1
ATOM 506 C CA . ILE A 1 72 ? 2.723 3.249 -9.733 1.00 84.62 72 ILE A CA 1
ATO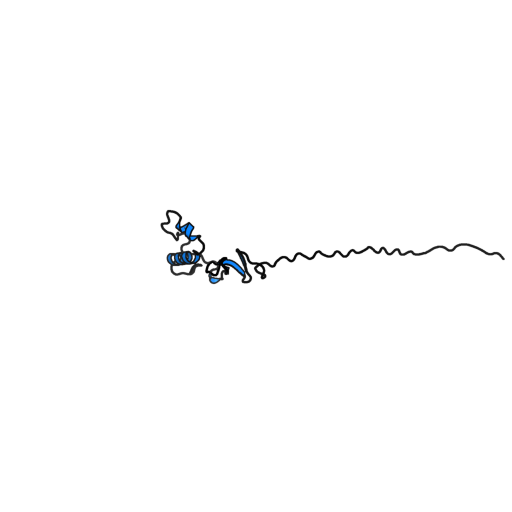M 507 C C . ILE A 1 72 ? 1.543 3.785 -8.923 1.00 84.62 72 ILE A C 1
ATOM 509 O O . ILE A 1 72 ? 0.445 3.235 -8.967 1.00 84.62 72 ILE A O 1
ATOM 513 N N . SER A 1 73 ? 1.778 4.860 -8.169 1.00 73.06 73 SER A N 1
ATOM 514 C CA . SER A 1 73 ? 0.688 5.600 -7.536 1.00 73.06 73 SER A CA 1
ATOM 515 C C . SER A 1 73 ? 0.009 6.463 -8.594 1.00 73.06 73 SER A C 1
ATOM 517 O O . SER A 1 73 ? 0.672 7.263 -9.257 1.00 73.06 73 SER A O 1
ATOM 519 N N . VAL A 1 74 ? -1.298 6.285 -8.775 1.00 73.50 74 VAL A N 1
ATOM 520 C CA . VAL A 1 74 ? -2.100 7.126 -9.667 1.00 73.50 74 VAL A CA 1
ATOM 521 C C . VAL A 1 74 ? -2.577 8.384 -8.924 1.00 73.50 74 VAL A C 1
ATOM 523 O O . VAL A 1 74 ? -2.820 8.321 -7.716 1.00 73.50 74 VAL A O 1
ATOM 526 N N . PRO A 1 75 ? -2.762 9.528 -9.615 1.00 65.81 75 PRO A N 1
ATOM 527 C CA . PRO A 1 75 ? -3.133 10.798 -8.982 1.00 65.81 75 PRO A CA 1
ATOM 528 C C . PRO A 1 75 ? -4.404 10.746 -8.129 1.00 65.81 75 PRO A C 1
ATOM 530 O O . PRO A 1 75 ? -4.549 11.550 -7.216 1.00 65.81 75 PRO A O 1
ATOM 533 N N . ALA A 1 76 ? -5.298 9.785 -8.383 1.00 61.62 76 ALA A N 1
ATOM 534 C CA . ALA A 1 76 ? -6.537 9.603 -7.631 1.00 61.62 76 ALA A CA 1
ATOM 535 C C . ALA A 1 76 ? -6.325 9.440 -6.109 1.00 61.62 76 ALA A C 1
ATOM 537 O O . ALA A 1 76 ? -7.221 9.788 -5.343 1.00 61.62 76 ALA A O 1
ATOM 538 N N . GLY A 1 77 ? -5.146 8.978 -5.667 1.00 62.19 77 GLY A N 1
ATOM 539 C CA . GLY A 1 77 ? -4.769 8.882 -4.250 1.00 62.19 77 GLY A CA 1
ATOM 540 C C . GLY A 1 77 ? -3.776 9.948 -3.767 1.00 62.19 77 GLY A C 1
ATOM 541 O O . GLY A 1 77 ? -3.423 9.965 -2.587 1.00 62.19 77 GLY A O 1
ATOM 542 N N . ALA A 1 78 ? -3.288 10.827 -4.647 1.00 70.88 78 ALA A N 1
ATOM 543 C CA . ALA A 1 78 ? -2.267 11.808 -4.294 1.00 70.88 78 ALA A CA 1
ATOM 544 C C . ALA A 1 78 ? -2.835 12.871 -3.340 1.00 70.88 78 ALA A C 1
ATOM 546 O O . ALA A 1 78 ? -3.853 13.497 -3.619 1.00 70.88 78 ALA A O 1
ATOM 547 N N . GLY A 1 79 ? -2.168 13.070 -2.200 1.00 75.88 79 GLY A N 1
ATOM 548 C CA . GLY A 1 79 ? -2.582 14.044 -1.185 1.00 75.88 79 GLY A CA 1
ATOM 549 C C . GLY A 1 79 ? -3.758 13.604 -0.307 1.00 75.88 79 GLY A C 1
ATOM 550 O O . GLY A 1 79 ? -4.160 14.362 0.573 1.00 75.88 79 GLY A O 1
ATOM 551 N N . ARG A 1 80 ? -4.293 12.391 -0.494 1.00 85.06 80 ARG A N 1
ATOM 552 C CA . ARG A 1 80 ? -5.337 11.850 0.382 1.00 85.06 80 ARG A CA 1
ATOM 553 C C . ARG A 1 80 ? -4.725 11.236 1.642 1.00 85.06 80 ARG A C 1
ATOM 555 O O . ARG A 1 80 ? -3.680 10.585 1.549 1.00 85.06 80 ARG A O 1
ATOM 562 N N . PRO A 1 81 ? -5.363 11.387 2.816 1.00 88.69 81 PRO A N 1
ATOM 563 C CA . PRO A 1 81 ? -4.957 10.627 3.986 1.00 88.69 81 PRO A CA 1
ATOM 564 C C . PRO A 1 81 ? -5.163 9.132 3.719 1.00 88.69 81 PRO A C 1
ATOM 566 O O . PRO A 1 81 ? -6.042 8.740 2.951 1.00 88.69 81 PRO A O 1
ATOM 569 N N . TRP A 1 82 ? -4.356 8.281 4.352 1.00 86.12 82 TRP A N 1
ATOM 570 C CA . TRP A 1 82 ? -4.483 6.829 4.189 1.00 86.12 82 TRP A CA 1
ATOM 571 C C . TRP A 1 82 ? -5.777 6.274 4.812 1.00 86.12 82 TRP A C 1
ATOM 573 O O . TRP A 1 82 ? -6.328 5.294 4.325 1.00 86.12 82 TRP A O 1
ATOM 583 N N . SER A 1 83 ? -6.269 6.934 5.865 1.00 92.38 83 SER A N 1
ATOM 584 C CA . SER A 1 83 ? -7.455 6.594 6.661 1.00 92.38 83 SER A CA 1
ATOM 585 C C . SER A 1 83 ? -8.157 7.883 7.102 1.00 92.38 83 SER A C 1
ATOM 587 O O . SER A 1 83 ? -7.493 8.911 7.258 1.00 92.38 83 SER A O 1
ATOM 589 N N . LEU A 1 84 ? -9.468 7.830 7.360 1.00 94.62 84 LEU A N 1
ATOM 590 C CA . LEU A 1 84 ? -10.202 8.928 8.011 1.00 94.62 84 LEU A CA 1
ATOM 591 C C . LEU A 1 84 ? -10.002 8.954 9.535 1.00 94.62 84 LEU A C 1
ATOM 593 O O . LEU A 1 84 ? -10.324 9.946 10.184 1.00 94.62 84 LEU A O 1
ATOM 597 N N . GLN A 1 85 ? -9.433 7.891 10.107 1.00 93.50 85 GLN A N 1
ATOM 598 C CA . GLN A 1 85 ? -9.082 7.786 11.524 1.00 93.50 85 GLN A CA 1
ATOM 599 C C . GLN A 1 85 ? -7.575 7.524 11.703 1.00 93.50 85 GLN A C 1
ATOM 601 O O . GLN A 1 85 ? -7.177 6.470 12.195 1.00 93.50 85 GLN A O 1
ATOM 606 N N . PRO A 1 86 ? -6.694 8.459 11.301 1.00 89.00 86 PRO A N 1
ATOM 607 C CA . PRO A 1 86 ? -5.247 8.225 11.264 1.00 89.00 86 PRO A CA 1
ATOM 608 C C . PRO A 1 86 ? -4.599 8.060 12.648 1.00 89.00 86 PRO A C 1
ATOM 610 O O . PRO A 1 86 ? -3.473 7.579 12.741 1.00 89.00 86 PRO A O 1
ATOM 613 N N . THR A 1 87 ? -5.280 8.473 13.718 1.00 90.25 87 THR A N 1
ATOM 614 C CA . THR A 1 87 ? -4.788 8.397 15.102 1.00 90.25 87 THR A CA 1
ATOM 615 C C . THR A 1 87 ? -5.403 7.250 15.902 1.00 90.25 87 THR A C 1
ATOM 617 O O . THR A 1 87 ? -4.981 7.002 17.032 1.00 90.25 87 THR A O 1
ATOM 620 N N . THR A 1 88 ? -6.372 6.531 15.335 1.00 91.12 88 THR A N 1
ATOM 621 C CA . THR A 1 88 ? -7.033 5.407 15.999 1.00 91.12 88 THR A CA 1
ATOM 622 C C . THR A 1 88 ? -6.360 4.109 15.571 1.00 91.12 88 THR A C 1
ATOM 624 O O . THR A 1 88 ? -6.206 3.840 14.382 1.00 91.12 88 THR A O 1
ATOM 627 N N . SER A 1 89 ? -5.957 3.275 16.534 1.00 89.44 89 SER A N 1
ATOM 628 C CA . SER A 1 89 ? -5.364 1.972 16.210 1.00 89.44 89 SER A CA 1
ATOM 629 C C . SER A 1 89 ? -6.366 1.086 15.463 1.00 89.44 89 SER A C 1
ATOM 631 O O . SER A 1 89 ? -7.524 0.973 15.865 1.00 89.44 89 SER A O 1
ATOM 633 N N . LEU A 1 90 ? -5.904 0.421 14.400 1.00 89.88 90 LEU A N 1
ATOM 634 C CA . LEU A 1 90 ? -6.664 -0.617 13.690 1.00 89.88 90 LEU A CA 1
ATOM 635 C C . LEU A 1 90 ? -6.846 -1.890 14.528 1.00 89.88 90 LEU A C 1
ATOM 637 O O . LEU A 1 90 ? -7.739 -2.685 14.253 1.00 89.88 90 LEU A O 1
ATOM 641 N N . TYR A 1 91 ? -6.009 -2.084 15.549 1.00 88.00 91 TYR A N 1
ATOM 642 C CA . TYR A 1 91 ? -5.988 -3.275 16.395 1.00 88.00 91 TYR A CA 1
ATOM 643 C C . TYR A 1 91 ? -6.356 -2.898 17.831 1.00 88.00 91 TYR A C 1
ATOM 645 O O . TYR A 1 91 ? -5.552 -3.018 18.759 1.00 88.00 91 TYR A O 1
ATOM 653 N N . ALA A 1 92 ? -7.582 -2.399 18.009 1.00 80.81 92 ALA A N 1
ATOM 654 C CA . ALA A 1 92 ? -8.117 -2.069 19.324 1.00 80.81 92 ALA A CA 1
ATOM 655 C C . ALA A 1 92 ? -8.108 -3.323 20.222 1.00 80.81 92 ALA A C 1
ATOM 657 O O . ALA A 1 92 ? -8.777 -4.310 19.929 1.00 80.81 92 ALA A O 1
ATOM 658 N N . GLY A 1 93 ? -7.315 -3.290 21.298 1.00 82.19 93 GLY A N 1
ATOM 659 C CA . GLY A 1 93 ? -7.148 -4.418 22.222 1.00 82.19 93 GLY A CA 1
ATOM 660 C C . GLY A 1 93 ? -5.896 -5.275 22.004 1.00 82.19 93 GLY A C 1
ATOM 661 O O . GLY A 1 93 ? -5.706 -6.240 22.742 1.00 82.19 93 GLY A O 1
ATOM 662 N N . ASP A 1 94 ? -5.009 -4.931 21.061 1.00 88.94 94 ASP A N 1
ATOM 663 C CA . ASP A 1 94 ? -3.693 -5.577 20.958 1.00 88.94 94 ASP A CA 1
ATOM 664 C C . ASP A 1 94 ? -2.767 -5.143 22.105 1.00 88.94 94 ASP A C 1
ATOM 666 O O . ASP A 1 94 ? -1.927 -4.255 21.970 1.00 88.94 94 ASP A O 1
ATOM 670 N N . VAL A 1 95 ? -2.927 -5.794 23.256 1.00 85.12 95 VAL A N 1
ATOM 671 C CA . VAL A 1 95 ? -2.128 -5.549 24.467 1.00 85.12 95 VAL A CA 1
ATOM 672 C C . VAL A 1 95 ? -0.695 -6.074 24.360 1.00 85.12 95 VAL A C 1
ATOM 674 O O . VAL A 1 95 ? 0.177 -5.646 25.109 1.00 85.12 95 VAL A O 1
ATOM 677 N N . THR A 1 96 ? -0.445 -7.007 23.439 1.00 90.94 96 THR A N 1
ATOM 678 C CA . THR A 1 96 ? 0.872 -7.643 23.263 1.00 90.94 96 THR A CA 1
ATOM 679 C C . THR A 1 96 ? 1.724 -6.974 22.186 1.00 90.94 96 THR A C 1
ATOM 681 O O . THR A 1 96 ? 2.922 -7.235 22.102 1.00 90.94 96 THR A O 1
ATOM 684 N N . GLY A 1 97 ? 1.115 -6.150 21.329 1.00 89.56 97 GLY A N 1
ATOM 685 C CA . GLY A 1 97 ? 1.745 -5.608 20.125 1.00 89.56 97 GLY A CA 1
ATOM 686 C C . GLY A 1 97 ? 1.923 -6.638 19.001 1.00 89.56 97 GLY A C 1
ATOM 687 O O . GLY A 1 97 ? 2.504 -6.313 17.961 1.00 89.56 97 GLY A O 1
ATOM 688 N N . ARG A 1 98 ? 1.462 -7.885 19.182 1.00 90.44 98 ARG A N 1
ATOM 689 C CA . ARG A 1 98 ? 1.652 -8.969 18.210 1.00 90.44 98 ARG A CA 1
ATOM 690 C C . ARG A 1 98 ? 0.914 -8.686 16.910 1.00 90.44 98 ARG A C 1
ATOM 692 O O . ARG A 1 98 ? 1.501 -8.879 15.848 1.00 90.44 98 ARG A O 1
ATOM 699 N N . ALA A 1 99 ? -0.311 -8.166 16.982 1.00 89.44 99 ALA A N 1
ATOM 700 C CA . ALA A 1 99 ? -1.091 -7.849 15.789 1.00 89.44 99 ALA A CA 1
ATOM 701 C C . ALA A 1 99 ? -0.395 -6.769 14.947 1.00 89.44 99 ALA A C 1
ATOM 703 O O . ALA A 1 99 ? -0.335 -6.885 13.726 1.00 89.44 99 ALA A O 1
ATOM 704 N N . HIS A 1 100 ? 0.232 -5.776 15.587 1.00 89.88 100 HIS A N 1
ATOM 705 C CA . HIS A 1 100 ? 1.020 -4.757 14.885 1.00 89.88 100 HIS A CA 1
ATOM 706 C C . HIS A 1 100 ? 2.284 -5.317 14.218 1.00 89.88 100 HIS A C 1
ATOM 708 O O . HIS A 1 100 ? 2.735 -4.777 13.206 1.00 89.88 100 HIS A O 1
ATOM 714 N N . ILE A 1 101 ? 2.892 -6.362 14.784 1.00 91.19 101 ILE A N 1
ATOM 715 C CA . ILE A 1 101 ? 4.044 -7.045 14.182 1.00 91.19 101 ILE A CA 1
ATOM 716 C C . ILE A 1 101 ? 3.582 -7.877 12.985 1.00 91.19 101 ILE A C 1
ATOM 718 O O . ILE A 1 101 ? 4.166 -7.767 11.909 1.00 91.19 101 ILE A O 1
ATOM 722 N N . ASP A 1 102 ? 2.512 -8.653 13.153 1.00 89.12 102 ASP A N 1
ATOM 723 C CA . ASP A 1 102 ? 1.944 -9.491 12.095 1.00 89.12 102 ASP A CA 1
ATOM 724 C C . ASP A 1 102 ? 1.475 -8.653 10.908 1.00 89.12 102 ASP A C 1
ATOM 726 O O . ASP A 1 102 ? 1.767 -8.987 9.765 1.00 89.12 102 ASP A O 1
ATOM 730 N N . ALA A 1 103 ? 0.871 -7.493 11.173 1.00 88.38 103 ALA A N 1
ATOM 731 C CA . ALA A 1 103 ? 0.433 -6.534 10.163 1.00 88.38 103 ALA A CA 1
ATOM 732 C C . ALA A 1 103 ? 1.557 -6.012 9.252 1.00 88.38 103 ALA A C 1
ATOM 734 O O . ALA A 1 103 ? 1.277 -5.511 8.162 1.00 88.38 103 ALA A O 1
ATOM 735 N N . LYS A 1 104 ? 2.823 -6.103 9.683 1.00 86.75 104 LYS A N 1
ATOM 736 C CA . LYS A 1 104 ? 4.003 -5.734 8.878 1.00 86.75 104 LYS A CA 1
ATOM 737 C C . LYS A 1 104 ? 4.505 -6.888 8.009 1.00 86.75 104 LYS A C 1
ATOM 739 O O . LYS A 1 104 ? 5.425 -6.696 7.216 1.00 86.75 104 LYS A O 1
ATOM 744 N N . GLY A 1 105 ? 3.938 -8.082 8.173 1.00 82.31 105 GLY A N 1
ATOM 745 C CA . GLY A 1 105 ? 4.280 -9.262 7.400 1.00 82.31 105 GLY A CA 1
ATOM 746 C C . GLY A 1 105 ? 4.001 -9.081 5.908 1.00 82.31 105 GLY A C 1
ATOM 747 O O . GLY A 1 105 ? 3.106 -8.344 5.485 1.00 82.31 105 GLY A O 1
ATOM 748 N N . ILE A 1 106 ? 4.765 -9.797 5.085 1.00 76.12 106 ILE A N 1
ATOM 749 C CA . ILE A 1 106 ? 4.516 -9.854 3.642 1.00 76.12 106 ILE A CA 1
ATOM 750 C C . ILE A 1 106 ? 3.107 -10.420 3.406 1.00 76.12 106 ILE A C 1
ATOM 752 O O . ILE A 1 106 ? 2.712 -11.400 4.032 1.00 76.12 106 ILE A O 1
ATOM 756 N N . GLY A 1 107 ? 2.349 -9.795 2.502 1.00 77.75 107 GLY A N 1
ATOM 757 C CA . GLY A 1 107 ? 0.985 -10.213 2.152 1.00 77.75 107 GLY A CA 1
ATOM 758 C C . GLY A 1 107 ? -0.133 -9.544 2.962 1.00 77.75 107 GLY A C 1
ATOM 759 O O . GLY A 1 107 ? -1.294 -9.627 2.565 1.00 77.75 107 GLY A O 1
ATOM 760 N N . TYR A 1 108 ? 0.186 -8.800 4.026 1.00 84.44 108 TYR A N 1
ATOM 761 C CA . TYR A 1 108 ? -0.828 -8.145 4.864 1.00 84.44 108 TYR A CA 1
ATOM 762 C C . TYR A 1 108 ? -1.468 -6.899 4.244 1.00 84.44 108 TYR A C 1
ATOM 764 O O . TYR A 1 108 ? -2.464 -6.413 4.771 1.00 84.44 108 TYR A O 1
ATOM 772 N N . GLY A 1 109 ? -0.971 -6.401 3.106 1.00 84.12 109 GLY A N 1
ATOM 773 C CA . GLY A 1 109 ? -1.498 -5.194 2.456 1.00 84.12 109 GLY A CA 1
ATOM 774 C C . GLY A 1 109 ? -3.018 -5.226 2.262 1.00 84.12 109 GLY A C 1
ATOM 775 O O . GLY A 1 109 ? -3.704 -4.322 2.719 1.00 84.12 109 GLY A O 1
ATOM 776 N N . ARG A 1 110 ? -3.564 -6.310 1.689 1.00 84.88 110 ARG A N 1
ATOM 777 C CA . ARG A 1 110 ? -5.018 -6.459 1.482 1.00 84.88 110 ARG A CA 1
ATOM 778 C C . ARG A 1 110 ? -5.801 -6.435 2.797 1.00 84.88 110 ARG A C 1
ATOM 780 O O . ARG A 1 110 ? -6.836 -5.782 2.874 1.00 84.88 110 ARG A O 1
ATOM 787 N N . ILE A 1 111 ? -5.328 -7.168 3.804 1.00 88.56 111 ILE A N 1
ATOM 788 C CA . ILE A 1 111 ? -6.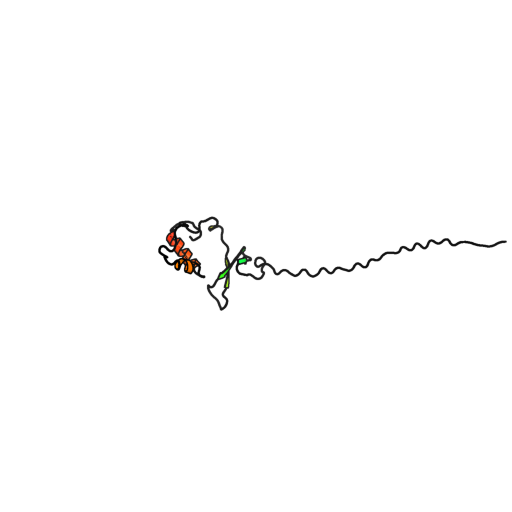002 -7.283 5.105 1.00 88.56 111 ILE A CA 1
ATOM 789 C C . ILE A 1 111 ? -5.987 -5.929 5.820 1.00 88.56 111 ILE A C 1
ATOM 791 O O . ILE A 1 111 ? -7.020 -5.485 6.314 1.00 88.56 111 ILE A O 1
ATOM 795 N N . ASN A 1 112 ? -4.843 -5.244 5.814 1.00 90.31 112 ASN A N 1
ATOM 796 C CA . ASN A 1 112 ? -4.696 -3.926 6.421 1.00 90.31 112 ASN A CA 1
ATOM 797 C C . ASN A 1 112 ? -5.592 -2.897 5.721 1.00 90.31 112 ASN A C 1
ATOM 799 O O . ASN A 1 112 ? -6.291 -2.148 6.397 1.00 90.31 112 ASN A O 1
ATOM 803 N N . THR A 1 113 ? -5.634 -2.891 4.383 1.00 90.69 113 THR A N 1
ATOM 804 C CA . THR A 1 113 ? -6.538 -2.021 3.615 1.00 90.69 113 THR A CA 1
ATOM 805 C C . THR A 1 113 ? -8.003 -2.300 3.963 1.00 90.69 113 THR A C 1
ATOM 807 O O . THR A 1 113 ? -8.742 -1.363 4.245 1.00 90.69 113 THR A O 1
ATOM 810 N N . ALA A 1 114 ? -8.421 -3.568 4.034 1.00 91.56 114 ALA A N 1
ATOM 811 C CA . ALA A 1 114 ? -9.792 -3.924 4.407 1.00 91.56 114 ALA A CA 1
ATOM 812 C C . ALA A 1 114 ? -10.161 -3.461 5.829 1.00 91.56 114 ALA A C 1
ATOM 814 O O . ALA A 1 114 ? -11.255 -2.937 6.038 1.00 91.56 114 ALA A O 1
ATOM 815 N N . ALA A 1 115 ? -9.247 -3.601 6.794 1.00 92.94 115 ALA A N 1
ATOM 816 C CA . ALA A 1 115 ? -9.453 -3.121 8.160 1.00 92.94 115 ALA A CA 1
ATOM 817 C C . ALA A 1 115 ? -9.589 -1.590 8.222 1.00 92.94 115 ALA A C 1
ATOM 819 O O . ALA A 1 115 ? -10.447 -1.074 8.936 1.00 92.94 115 ALA A O 1
ATOM 820 N N . ILE A 1 116 ? -8.788 -0.860 7.438 1.00 93.81 116 ILE A N 1
ATOM 821 C CA . ILE A 1 116 ? -8.874 0.604 7.342 1.00 93.81 116 ILE A CA 1
ATOM 822 C C . ILE A 1 116 ? -10.212 1.040 6.758 1.00 93.81 116 ILE A C 1
ATOM 824 O O . ILE A 1 116 ? -10.819 1.967 7.293 1.00 93.81 116 ILE A O 1
ATOM 828 N N . ILE A 1 117 ? -10.676 0.374 5.696 1.00 94.19 117 ILE A N 1
ATOM 829 C CA . ILE A 1 117 ? -11.979 0.667 5.091 1.00 94.19 117 ILE A CA 1
ATOM 830 C C . ILE A 1 117 ? -13.098 0.428 6.109 1.00 94.19 117 ILE A C 1
ATOM 832 O O . ILE A 1 117 ? -13.975 1.272 6.274 1.00 94.19 117 ILE A O 1
ATOM 836 N N . ALA A 1 118 ? -13.043 -0.689 6.841 1.00 94.19 118 ALA A N 1
ATOM 837 C CA . ALA A 1 118 ? -14.033 -1.016 7.864 1.00 94.19 118 ALA A CA 1
ATOM 838 C C . ALA A 1 118 ? -14.066 0.013 9.010 1.00 94.19 118 ALA A C 1
ATOM 840 O O . ALA A 1 118 ? -15.144 0.361 9.483 1.00 94.19 118 ALA A O 1
ATOM 841 N N . GLN A 1 119 ? -12.905 0.520 9.437 1.00 94.94 119 GLN A N 1
ATOM 842 C CA . GLN A 1 119 ? -12.811 1.548 10.477 1.00 94.94 119 GLN A CA 1
ATOM 843 C C . GLN A 1 119 ? -13.245 2.935 9.980 1.00 94.94 119 GLN A C 1
ATOM 845 O O . GLN A 1 119 ? -13.922 3.667 10.701 1.00 94.94 119 GLN A O 1
ATOM 850 N N . SER A 1 120 ? -12.830 3.317 8.771 1.00 94.94 120 SER A N 1
ATOM 851 C CA . SER A 1 120 ? -13.081 4.654 8.215 1.00 94.94 120 SER A CA 1
ATOM 852 C C . SER A 1 120 ? -14.506 4.816 7.694 1.00 94.94 120 SER A C 1
ATOM 854 O O . SER A 1 120 ? -15.035 5.925 7.708 1.00 94.94 120 SER A O 1
ATOM 856 N N . GLY A 1 121 ? -15.133 3.727 7.245 1.00 93.88 121 GLY A N 1
ATOM 857 C CA . GLY A 1 121 ? -16.442 3.765 6.608 1.00 93.88 121 GLY A CA 1
ATOM 858 C C . GLY A 1 121 ? -16.413 4.430 5.221 1.00 93.88 121 GLY A C 1
ATOM 859 O O . GLY A 1 121 ? -15.355 4.515 4.586 1.00 93.88 121 GLY A O 1
ATOM 860 N N . PRO A 1 122 ? -17.579 4.876 4.715 1.00 93.25 122 PRO A N 1
ATOM 861 C CA . PRO A 1 122 ? -17.680 5.561 3.428 1.00 93.25 122 PRO A CA 1
ATOM 862 C C . PRO A 1 122 ? -16.891 6.878 3.404 1.00 93.25 122 PRO A C 1
ATOM 864 O O . PRO A 1 122 ? -16.971 7.672 4.339 1.00 93.25 122 PRO A O 1
ATOM 867 N N . GLY A 1 123 ? -16.177 7.144 2.312 1.00 89.88 123 GLY A N 1
ATOM 868 C CA . GLY A 1 123 ? -15.451 8.396 2.097 1.00 89.88 123 GLY A CA 1
ATOM 869 C C . GLY A 1 123 ? -14.367 8.249 1.035 1.00 89.88 123 GLY A C 1
ATOM 870 O O . GLY A 1 123 ? -14.173 7.160 0.505 1.00 89.88 123 GLY A O 1
ATOM 871 N N . GLU A 1 124 ? -13.660 9.341 0.737 1.00 89.19 124 GLU A N 1
ATOM 872 C CA . GLU A 1 124 ? -12.524 9.319 -0.189 1.00 89.19 124 GLU A CA 1
ATOM 873 C C . GLU A 1 124 ? -11.192 9.432 0.567 1.00 89.19 124 GLU A C 1
ATOM 875 O O . GLU A 1 124 ? -10.848 10.484 1.113 1.00 89.19 124 GLU A O 1
ATOM 880 N N . TYR A 1 125 ? -10.411 8.358 0.570 1.00 89.94 125 TYR A N 1
ATOM 881 C CA . TYR A 1 125 ? -9.094 8.263 1.207 1.00 89.94 125 TYR A CA 1
ATOM 882 C C . TYR A 1 125 ? -8.220 7.269 0.428 1.00 89.94 125 TYR A C 1
ATOM 884 O O . TYR A 1 125 ? -8.690 6.604 -0.484 1.00 89.94 125 TYR A O 1
ATOM 892 N N . ALA A 1 126 ? -6.922 7.170 0.712 1.00 86.88 126 ALA A N 1
ATOM 893 C CA . ALA A 1 126 ? -6.034 6.367 -0.141 1.00 86.88 126 ALA A CA 1
ATOM 894 C C . ALA A 1 126 ? -6.342 4.853 -0.112 1.00 86.88 126 ALA A C 1
ATOM 896 O O . ALA A 1 126 ? -5.955 4.137 -1.032 1.00 86.88 126 ALA A O 1
ATOM 897 N N . ALA A 1 127 ? -7.010 4.372 0.940 1.00 88.31 127 ALA A N 1
ATOM 898 C CA . ALA A 1 127 ? -7.429 2.981 1.070 1.00 88.31 127 ALA A CA 1
ATOM 899 C C . ALA A 1 127 ? -8.840 2.681 0.518 1.00 88.31 127 ALA A C 1
ATOM 901 O O . ALA A 1 127 ? -9.161 1.498 0.441 1.00 88.31 127 ALA A O 1
ATOM 902 N N . SER A 1 128 ? -9.662 3.690 0.173 1.00 83.69 128 SER A N 1
ATOM 903 C CA . SER A 1 128 ? -11.044 3.524 -0.332 1.00 83.69 128 SER A CA 1
ATOM 904 C C . SER A 1 128 ? -11.112 3.183 -1.813 1.00 83.69 128 SER A C 1
ATOM 906 O O . SER A 1 128 ? -10.326 3.801 -2.568 1.00 83.69 128 SER A O 1
#

pLDDT: mean 77.31, std 15.14, range [44.59, 94.94]

Secondary structure (DSSP, 8-state):
--------------------------PPPPP-PPPPGGGTS---TT-B-TTSSEEEEE-SS-STT-EEEEE---GGGTT--S-S-TTS-SSTT-SSSHHHHHTTSTTTHHHHHHHHHHHH-SS-STT-

Radius of gyration: 38.78 Å; chains: 1; bounding box: 114×60×92 Å